Protein AF-A0A6L6G8Y5-F1 (afdb_monomer)

Structure (mmCIF, N/CA/C/O backbone):
data_AF-A0A6L6G8Y5-F1
#
_entry.id   AF-A0A6L6G8Y5-F1
#
loop_
_atom_site.group_PDB
_atom_site.id
_atom_site.type_symbol
_atom_site.label_atom_id
_atom_site.label_alt_id
_atom_site.label_comp_id
_atom_site.label_asym_id
_atom_site.label_entity_id
_atom_site.label_seq_id
_atom_site.pdbx_PDB_ins_code
_atom_site.Cartn_x
_atom_site.Cartn_y
_atom_site.Cartn_z
_atom_site.occupancy
_atom_site.B_iso_or_equiv
_atom_site.auth_seq_id
_atom_site.auth_comp_id
_atom_site.auth_asym_id
_atom_site.auth_atom_id
_atom_site.pdbx_PDB_model_num
ATOM 1 N N . MET A 1 1 ? 14.450 -10.692 -12.135 1.00 53.88 1 MET A N 1
ATOM 2 C CA . MET A 1 1 ? 13.002 -10.616 -11.824 1.00 53.88 1 MET A CA 1
ATOM 3 C C . MET A 1 1 ? 12.400 -9.406 -12.526 1.00 53.88 1 MET A C 1
ATOM 5 O O . MET A 1 1 ? 13.092 -8.409 -12.667 1.00 53.88 1 MET A O 1
ATOM 9 N N . SER A 1 2 ? 11.172 -9.492 -13.050 1.00 63.41 2 SER A N 1
ATOM 10 C CA . SER A 1 2 ? 10.596 -8.389 -13.835 1.00 63.41 2 SER A CA 1
ATOM 11 C C . SER A 1 2 ? 10.176 -7.239 -12.920 1.00 63.41 2 SER A C 1
ATOM 13 O O . SER A 1 2 ? 9.276 -7.426 -12.104 1.00 63.41 2 SER A O 1
ATOM 15 N N . TYR A 1 3 ? 10.777 -6.062 -13.114 1.00 68.12 3 TYR A N 1
ATOM 16 C CA . TYR A 1 3 ? 10.399 -4.764 -12.531 1.00 68.12 3 TYR A CA 1
ATOM 17 C C . TYR A 1 3 ? 8.883 -4.586 -12.338 1.00 68.12 3 TYR A C 1
ATOM 19 O O . TYR A 1 3 ? 8.406 -4.146 -11.294 1.00 68.12 3 TYR A O 1
ATOM 27 N N . LYS A 1 4 ? 8.108 -5.021 -13.339 1.00 74.94 4 LYS A N 1
ATOM 28 C CA . LYS A 1 4 ? 6.649 -4.911 -13.363 1.00 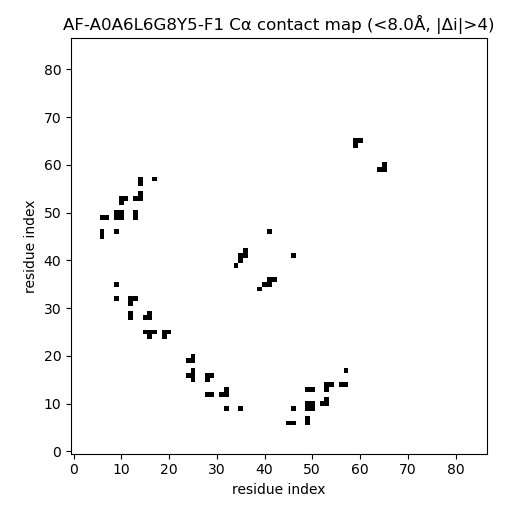74.94 4 LYS A CA 1
ATOM 29 C C . LYS A 1 4 ? 5.982 -5.619 -12.180 1.00 74.94 4 LYS A C 1
ATOM 31 O O . LYS A 1 4 ? 5.023 -5.086 -11.638 1.00 74.94 4 LYS A O 1
ATOM 36 N N . ARG A 1 5 ? 6.478 -6.787 -11.752 1.00 81.94 5 ARG A N 1
ATOM 37 C CA . ARG A 1 5 ? 5.852 -7.574 -10.672 1.00 81.94 5 ARG A CA 1
ATOM 38 C C . ARG A 1 5 ? 5.895 -6.837 -9.333 1.00 81.94 5 ARG A C 1
ATOM 40 O O . ARG A 1 5 ? 4.864 -6.725 -8.680 1.00 81.94 5 ARG A O 1
ATOM 47 N N . TYR A 1 6 ? 7.054 -6.290 -8.968 1.00 84.94 6 TYR A N 1
ATOM 48 C CA . TYR A 1 6 ? 7.216 -5.555 -7.713 1.00 84.94 6 TYR A CA 1
ATOM 49 C C . TYR A 1 6 ? 6.521 -4.205 -7.730 1.00 84.94 6 TYR A C 1
ATOM 51 O O . TYR A 1 6 ? 5.909 -3.828 -6.738 1.00 84.94 6 TYR A O 1
ATOM 59 N N . HIS A 1 7 ? 6.526 -3.521 -8.875 1.00 87.69 7 HIS A N 1
ATOM 60 C CA . HIS A 1 7 ? 5.761 -2.293 -9.028 1.00 87.69 7 HIS A CA 1
ATOM 61 C C . HIS A 1 7 ? 4.261 -2.524 -8.772 1.00 87.69 7 HIS A C 1
ATOM 63 O O . HIS A 1 7 ? 3.657 -1.808 -7.980 1.00 87.69 7 HIS A O 1
ATOM 69 N N . PHE A 1 8 ? 3.665 -3.565 -9.368 1.00 90.56 8 PHE A N 1
ATOM 70 C CA . PHE A 1 8 ? 2.262 -3.911 -9.112 1.00 90.56 8 PHE A CA 1
ATOM 71 C C . PHE A 1 8 ? 1.996 -4.283 -7.648 1.00 90.56 8 PHE A C 1
ATOM 73 O O . PHE A 1 8 ? 0.998 -3.834 -7.086 1.00 90.56 8 PHE A O 1
ATOM 80 N N . ALA A 1 9 ? 2.882 -5.067 -7.026 1.00 92.94 9 ALA A N 1
ATOM 81 C CA . ALA A 1 9 ? 2.755 -5.433 -5.616 1.00 92.94 9 ALA A CA 1
ATOM 82 C C . ALA A 1 9 ? 2.796 -4.198 -4.700 1.00 92.94 9 ALA A C 1
ATOM 84 O O . ALA A 1 9 ? 1.933 -4.055 -3.836 1.00 92.94 9 ALA A O 1
ATOM 85 N N . LEU A 1 10 ? 3.728 -3.269 -4.942 1.00 94.25 10 LEU A N 1
ATOM 86 C CA . LEU A 1 10 ? 3.816 -2.003 -4.214 1.00 94.25 10 LEU A CA 1
ATOM 87 C C . LEU A 1 10 ? 2.535 -1.179 -4.347 1.00 94.25 10 LEU A C 1
ATOM 89 O O . LEU A 1 10 ? 1.989 -0.737 -3.339 1.00 94.25 10 LEU A O 1
ATOM 93 N N . VAL A 1 11 ? 2.034 -1.000 -5.574 1.00 94.44 11 VAL A N 1
ATOM 94 C CA . VAL A 1 11 ? 0.787 -0.260 -5.821 1.00 94.44 11 VAL A CA 1
ATOM 95 C C . VAL A 1 11 ? -0.367 -0.888 -5.041 1.00 94.44 11 VAL A C 1
ATOM 97 O O . VAL A 1 11 ? -1.112 -0.179 -4.370 1.00 94.44 11 VAL A O 1
ATOM 100 N N . PHE A 1 12 ? -0.499 -2.215 -5.092 1.00 93.56 12 PHE A N 1
ATOM 101 C CA . PHE A 1 12 ? -1.572 -2.925 -4.406 1.00 93.56 12 PHE A CA 1
ATOM 102 C C . PHE A 1 12 ? -1.491 -2.770 -2.885 1.00 93.56 12 PHE A C 1
ATOM 104 O O . PHE A 1 12 ? -2.484 -2.404 -2.261 1.00 93.56 12 PHE A O 1
ATOM 111 N N . ILE A 1 13 ? -0.316 -2.992 -2.291 1.00 95.31 13 ILE A N 1
ATOM 112 C CA . ILE A 1 13 ? -0.134 -2.889 -0.838 1.00 95.31 13 ILE A CA 1
ATOM 113 C C . ILE A 1 13 ? -0.420 -1.461 -0.360 1.00 95.31 13 ILE A C 1
ATOM 115 O O . ILE A 1 13 ? -1.125 -1.283 0.630 1.00 95.31 13 ILE A O 1
ATOM 119 N N . LEU A 1 14 ? 0.044 -0.441 -1.088 1.00 95.25 14 LEU A N 1
ATOM 120 C CA . LEU A 1 14 ? -0.219 0.963 -0.755 1.00 95.25 14 LEU A CA 1
ATOM 121 C C . LEU A 1 14 ? -1.715 1.306 -0.804 1.00 95.25 14 LEU A C 1
ATOM 123 O O . LEU A 1 14 ? -2.212 2.019 0.070 1.00 95.25 14 LEU A O 1
ATOM 127 N N . VAL A 1 15 ? -2.451 0.767 -1.782 1.00 93.88 15 VAL A N 1
ATOM 128 C CA . VAL A 1 15 ? -3.915 0.900 -1.832 1.00 93.88 15 VAL A CA 1
ATOM 129 C C . VAL A 1 15 ? -4.562 0.191 -0.641 1.00 93.88 15 VAL A C 1
ATOM 131 O O . VAL A 1 15 ? -5.424 0.778 0.009 1.00 93.88 15 VAL A O 1
ATOM 134 N N . VAL A 1 16 ? -4.132 -1.031 -0.309 1.00 93.50 16 VAL A N 1
ATOM 135 C CA . VAL A 1 16 ? -4.668 -1.784 0.836 1.00 93.50 16 VAL A CA 1
ATOM 136 C C . VAL A 1 16 ? -4.460 -1.023 2.138 1.00 93.50 16 VAL A C 1
ATOM 138 O O . VAL A 1 16 ? -5.445 -0.820 2.838 1.00 93.50 16 VAL A O 1
ATOM 141 N N . ILE A 1 17 ? -3.241 -0.546 2.430 1.00 94.62 17 ILE A N 1
ATOM 142 C CA . ILE A 1 17 ? -2.929 0.252 3.634 1.00 94.62 17 ILE A CA 1
ATOM 143 C C . ILE A 1 17 ? -3.929 1.398 3.778 1.00 94.62 17 ILE A C 1
ATOM 145 O O . ILE A 1 17 ? -4.490 1.614 4.849 1.00 94.62 17 ILE A O 1
ATOM 149 N N . LYS A 1 18 ? -4.195 2.108 2.679 1.00 90.62 18 LYS A N 1
ATOM 150 C CA . LYS A 1 18 ? -5.115 3.241 2.681 1.00 90.62 18 LYS A CA 1
ATOM 151 C C . LYS A 1 18 ? -6.572 2.829 2.921 1.00 90.62 18 LYS A C 1
ATOM 153 O O . LYS A 1 18 ? -7.278 3.545 3.625 1.00 90.62 18 LYS A O 1
ATOM 158 N N . LEU A 1 19 ? -7.020 1.711 2.347 1.00 89.56 19 LEU A N 1
ATOM 159 C CA . LEU A 1 19 ? -8.393 1.206 2.486 1.00 89.56 19 LEU A CA 1
ATOM 160 C C . LEU A 1 19 ? -8.683 0.604 3.862 1.00 89.56 19 LEU A C 1
ATOM 162 O O . LEU A 1 19 ? -9.822 0.650 4.315 1.00 89.56 19 LEU A O 1
ATOM 166 N N . VAL A 1 20 ? -7.672 0.031 4.513 1.00 92.62 20 VAL A N 1
ATOM 167 C CA . VAL A 1 20 ? -7.803 -0.591 5.839 1.00 92.62 20 VAL A CA 1
ATOM 168 C C . VAL A 1 20 ? -7.311 0.319 6.964 1.00 92.62 20 VAL A C 1
ATOM 170 O O . VAL A 1 20 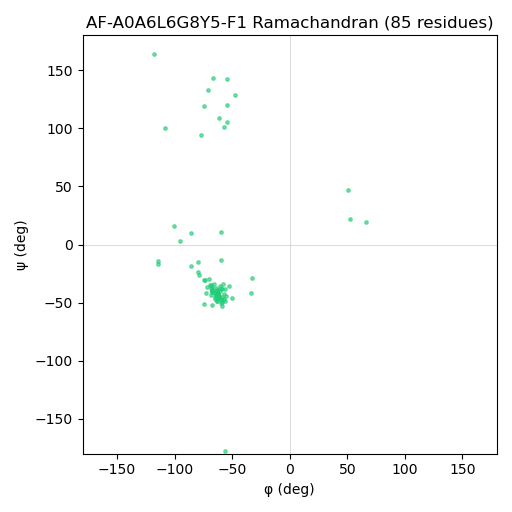? -7.074 -0.158 8.076 1.00 92.62 20 VAL A O 1
ATOM 173 N N . LYS A 1 21 ? -7.147 1.613 6.676 1.00 91.19 21 LYS A N 1
ATOM 174 C CA . LYS A 1 21 ? -6.710 2.609 7.648 1.00 91.19 21 LYS A CA 1
ATOM 175 C C . LYS A 1 21 ? -7.616 2.593 8.885 1.00 91.19 21 LYS A C 1
ATOM 177 O O . LYS A 1 21 ? -8.825 2.397 8.768 1.00 91.19 21 LYS A O 1
ATOM 182 N N . ASP A 1 22 ? -7.019 2.786 10.057 1.00 92.75 22 ASP A N 1
ATOM 183 C CA . ASP A 1 22 ? -7.675 2.786 11.367 1.00 92.75 22 ASP A CA 1
ATOM 184 C C . ASP A 1 22 ? -8.243 1.403 11.761 1.00 92.75 22 ASP A C 1
ATOM 186 O O . ASP A 1 22 ? -9.079 1.274 12.658 1.00 92.75 22 ASP A O 1
ATOM 190 N N . THR A 1 23 ? -7.756 0.331 11.122 1.00 93.69 23 THR A N 1
ATOM 191 C CA . THR A 1 23 ? -8.066 -1.061 11.478 1.00 93.69 23 THR A CA 1
ATOM 192 C C . THR A 1 23 ? -6.810 -1.826 11.895 1.00 93.69 23 THR A C 1
ATOM 194 O O . THR A 1 23 ? -5.686 -1.465 11.556 1.00 93.69 23 THR A O 1
ATOM 197 N N . LYS A 1 24 ? -6.992 -2.983 12.546 1.00 91.88 24 LYS A N 1
ATOM 198 C CA . LYS A 1 24 ? -5.888 -3.907 12.885 1.00 91.88 24 LYS A CA 1
ATOM 199 C C . LYS A 1 24 ? -5.115 -4.437 11.664 1.00 91.88 24 LYS A C 1
ATOM 201 O O . LYS A 1 24 ? -4.069 -5.060 11.828 1.00 91.88 24 LYS A O 1
ATOM 206 N N . LEU A 1 25 ? -5.645 -4.267 10.450 1.00 92.88 25 LEU A N 1
ATOM 207 C CA . LEU A 1 25 ? -4.997 -4.714 9.217 1.00 92.88 25 LEU A CA 1
ATOM 208 C C . LEU A 1 25 ? -3.997 -3.689 8.669 1.00 92.88 25 LEU A C 1
ATOM 210 O O . LEU A 1 25 ? -3.129 -4.081 7.892 1.00 92.88 25 LEU A O 1
ATOM 214 N N . GLU A 1 26 ? -4.077 -2.420 9.080 1.00 93.38 26 GLU A N 1
ATOM 215 C CA . GLU A 1 26 ? -3.172 -1.359 8.613 1.00 93.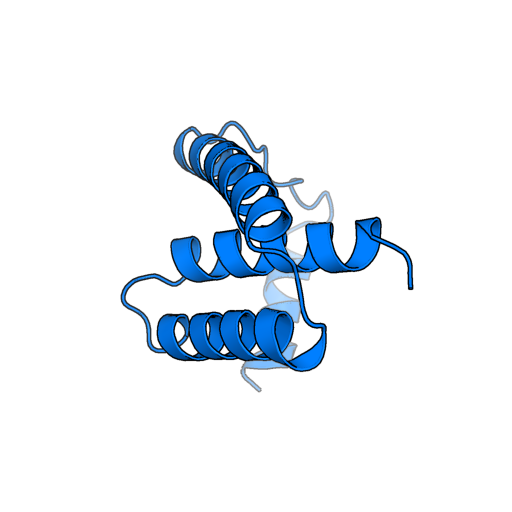38 26 GLU A CA 1
ATOM 216 C C . GLU A 1 26 ? -1.717 -1.685 8.946 1.00 93.38 26 GLU A C 1
ATOM 218 O O . GLU A 1 26 ? -0.842 -1.641 8.079 1.00 93.38 26 GLU A O 1
ATOM 223 N N . GLU A 1 27 ? -1.476 -2.098 10.188 1.00 93.31 27 GLU A N 1
ATOM 224 C CA . GLU A 1 27 ? -0.154 -2.479 10.672 1.00 93.31 27 GLU A CA 1
ATOM 225 C C . GLU A 1 27 ? 0.403 -3.679 9.886 1.00 93.31 27 GLU A C 1
ATOM 227 O O . GLU A 1 27 ? 1.537 -3.652 9.415 1.00 93.31 27 GLU A O 1
ATOM 232 N N . LYS A 1 28 ? -0.424 -4.705 9.642 1.00 95.06 28 LYS A N 1
ATOM 233 C CA . LYS A 1 28 ? -0.028 -5.890 8.860 1.00 95.06 28 LYS A CA 1
ATOM 234 C C . LYS A 1 28 ? 0.329 -5.544 7.416 1.00 95.06 28 LYS A C 1
ATOM 236 O O . LYS A 1 28 ? 1.305 -6.067 6.884 1.00 95.06 28 LYS A O 1
ATOM 241 N N . ALA A 1 29 ? -0.454 -4.675 6.781 1.00 93.81 29 ALA A N 1
ATOM 242 C CA . ALA A 1 29 ? -0.186 -4.230 5.419 1.00 93.81 29 ALA A CA 1
ATOM 243 C C . ALA A 1 29 ? 1.085 -3.363 5.347 1.00 93.81 29 ALA A C 1
ATOM 245 O O . ALA A 1 29 ? 1.852 -3.473 4.392 1.00 93.81 29 ALA A O 1
ATOM 246 N N . SER A 1 30 ? 1.342 -2.562 6.384 1.00 94.19 30 SER A N 1
ATOM 247 C CA . SER A 1 30 ? 2.555 -1.746 6.508 1.00 94.19 30 SER A CA 1
ATOM 248 C C . SER A 1 30 ? 3.810 -2.601 6.697 1.00 94.19 30 SER A C 1
ATOM 250 O O . SER A 1 30 ? 4.822 -2.334 6.053 1.00 94.19 30 SER A O 1
ATOM 252 N N . PHE A 1 31 ? 3.738 -3.672 7.495 1.00 96.19 31 PHE A N 1
ATOM 253 C CA . PHE A 1 31 ? 4.834 -4.639 7.610 1.00 96.19 31 PHE A CA 1
ATOM 254 C C . PHE A 1 31 ? 5.134 -5.327 6.280 1.00 96.19 31 PHE A C 1
ATOM 256 O O . PHE A 1 31 ? 6.284 -5.349 5.856 1.00 96.19 31 PHE A O 1
ATOM 263 N N . LEU A 1 32 ? 4.103 -5.790 5.567 1.00 94.75 32 LEU A N 1
ATOM 264 C CA . LEU A 1 32 ? 4.289 -6.414 4.256 1.00 94.75 32 LEU A CA 1
ATOM 265 C C . LEU A 1 32 ? 4.934 -5.457 3.236 1.00 94.75 32 LEU A C 1
ATOM 267 O O . LEU A 1 32 ? 5.731 -5.890 2.405 1.00 94.75 32 LEU A O 1
ATOM 271 N N . LEU A 1 33 ? 4.608 -4.159 3.292 1.00 95.00 33 LEU A N 1
ATOM 272 C CA . LEU A 1 33 ? 5.270 -3.140 2.473 1.00 95.00 33 LEU A CA 1
ATOM 273 C C . LEU A 1 33 ? 6.761 -3.026 2.813 1.00 95.00 33 LEU A C 1
ATOM 275 O O . LEU A 1 33 ? 7.585 -2.964 1.901 1.00 95.00 33 LEU A O 1
ATOM 279 N N . GLY A 1 34 ? 7.089 -2.988 4.107 1.00 94.00 34 GLY A N 1
ATOM 280 C CA . GLY A 1 34 ? 8.465 -2.941 4.601 1.00 94.00 34 GLY A CA 1
ATOM 281 C C . GLY A 1 34 ? 9.276 -4.148 4.140 1.00 94.00 34 GLY A C 1
ATOM 282 O O . GLY A 1 34 ? 10.290 -3.972 3.464 1.00 94.00 34 GLY A O 1
ATOM 283 N N . ASP A 1 35 ? 8.767 -5.357 4.393 1.00 94.62 35 ASP A N 1
ATOM 284 C CA . ASP A 1 35 ? 9.396 -6.617 3.981 1.00 94.62 35 ASP A CA 1
ATOM 285 C C . ASP A 1 35 ? 9.659 -6.641 2.473 1.00 94.62 35 ASP A C 1
ATOM 287 O O . ASP A 1 35 ? 10.745 -7.008 2.026 1.00 94.62 35 ASP A O 1
ATOM 291 N N . LEU A 1 36 ? 8.686 -6.198 1.670 1.00 91.19 36 LEU A N 1
ATOM 292 C CA . LEU A 1 36 ? 8.831 -6.152 0.220 1.00 91.19 36 LEU A CA 1
ATOM 293 C C . LEU A 1 36 ? 9.952 -5.200 -0.218 1.00 91.19 36 LEU A C 1
ATOM 295 O O . LEU A 1 36 ? 10.720 -5.528 -1.119 1.00 91.19 36 LEU A O 1
ATOM 299 N N . ILE A 1 37 ? 10.051 -4.018 0.394 1.00 92.81 37 ILE A N 1
ATOM 300 C CA . ILE A 1 37 ? 11.083 -3.032 0.053 1.00 92.81 37 ILE A CA 1
ATOM 301 C C . ILE A 1 37 ? 12.469 -3.536 0.465 1.00 92.81 37 ILE A C 1
ATOM 303 O O . ILE A 1 37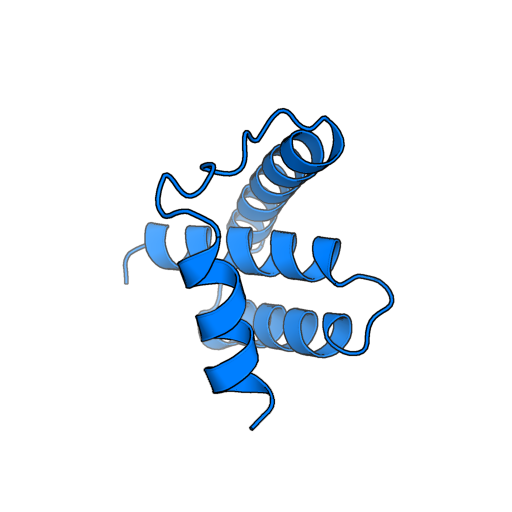 ? 13.418 -3.401 -0.313 1.00 92.81 37 ILE A O 1
ATOM 307 N N . GLU A 1 38 ? 12.590 -4.114 1.659 1.00 92.00 38 GLU A N 1
ATOM 308 C CA . GLU A 1 38 ? 13.870 -4.547 2.220 1.00 92.00 38 GLU A CA 1
ATOM 309 C C . GLU A 1 38 ? 14.397 -5.825 1.561 1.00 92.00 38 GLU A C 1
ATOM 311 O O . GLU A 1 38 ? 15.538 -5.844 1.086 1.00 92.00 38 GLU A O 1
ATOM 316 N N . LEU A 1 39 ? 13.572 -6.873 1.477 1.00 91.56 39 LEU A N 1
ATOM 317 C CA . LEU A 1 39 ? 13.989 -8.180 0.961 1.00 91.56 39 LEU A CA 1
ATOM 318 C C . LEU A 1 39 ? 14.287 -8.129 -0.540 1.00 91.56 39 LEU A C 1
ATOM 320 O O . LEU A 1 39 ? 15.255 -8.735 -1.001 1.00 91.56 39 LEU A O 1
ATOM 324 N N . GLU A 1 40 ? 13.506 -7.353 -1.293 1.00 88.38 40 GLU A N 1
ATOM 325 C CA . GLU A 1 40 ? 13.661 -7.221 -2.747 1.00 88.38 40 GLU A CA 1
ATOM 326 C C . GLU A 1 40 ? 14.516 -6.012 -3.148 1.00 88.38 40 GLU A C 1
ATOM 328 O O . GLU A 1 40 ? 14.719 -5.759 -4.338 1.00 88.38 40 GLU A O 1
ATOM 333 N N . LYS A 1 41 ? 15.051 -5.278 -2.159 1.00 89.31 41 LYS A N 1
ATOM 334 C CA . LYS A 1 41 ? 15.940 -4.116 -2.330 1.00 89.31 41 LYS A CA 1
ATOM 335 C C . LYS A 1 41 ? 15.375 -3.085 -3.307 1.00 89.31 41 LYS A C 1
ATOM 337 O O . LYS A 1 41 ? 16.073 -2.608 -4.207 1.00 89.31 41 LYS A O 1
ATOM 342 N N . ILE A 1 42 ? 14.096 -2.752 -3.148 1.00 87.75 42 ILE A N 1
ATOM 343 C CA . ILE A 1 42 ? 13.404 -1.868 -4.086 1.00 87.75 42 ILE A CA 1
ATOM 344 C C . ILE A 1 42 ? 13.913 -0.432 -3.930 1.00 87.75 42 ILE A C 1
ATOM 346 O O . ILE A 1 42 ? 14.018 0.105 -2.826 1.00 87.75 42 ILE A O 1
ATOM 350 N N . ALA A 1 43 ? 14.212 0.220 -5.053 1.00 88.94 43 ALA A N 1
ATOM 351 C CA . ALA A 1 43 ? 14.672 1.597 -5.049 1.00 88.94 43 ALA A CA 1
ATOM 352 C C . ALA A 1 43 ? 13.571 2.553 -4.566 1.00 88.94 43 ALA A C 1
ATOM 354 O O . ALA A 1 43 ? 12.400 2.428 -4.928 1.00 88.94 43 ALA A O 1
ATOM 355 N N . LYS A 1 44 ? 13.968 3.597 -3.825 1.00 89.44 44 LYS A N 1
ATOM 356 C CA . LYS A 1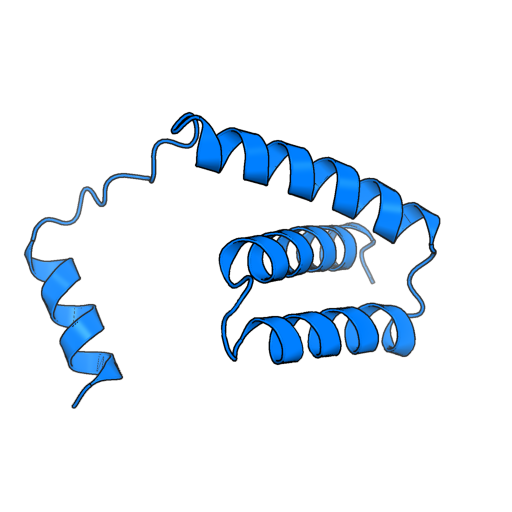 44 ? 13.051 4.657 -3.361 1.00 89.44 44 LYS A CA 1
ATOM 357 C C . LYS A 1 44 ? 12.237 5.279 -4.498 1.00 89.44 44 LYS A C 1
ATOM 359 O O . LYS A 1 44 ? 11.074 5.619 -4.304 1.00 89.44 44 LYS A O 1
ATOM 364 N N . TYR A 1 45 ? 12.850 5.414 -5.676 1.00 89.12 45 TYR A N 1
ATOM 365 C CA . TYR A 1 45 ? 12.178 5.923 -6.868 1.00 89.12 45 TYR A CA 1
ATOM 366 C C . TYR A 1 45 ? 10.960 5.067 -7.245 1.00 89.12 45 TYR A C 1
ATOM 368 O O . TYR A 1 45 ? 9.878 5.604 -7.452 1.00 89.12 45 TYR A O 1
ATOM 376 N N . ASP A 1 46 ? 11.091 3.742 -7.238 1.00 88.25 46 ASP A N 1
ATOM 377 C CA . ASP A 1 46 ? 10.008 2.835 -7.631 1.00 88.25 46 ASP A CA 1
ATOM 378 C C . ASP A 1 46 ? 8.859 2.823 -6.627 1.00 88.25 46 ASP A C 1
ATOM 380 O O . ASP A 1 46 ? 7.691 2.762 -7.020 1.00 88.25 46 ASP A O 1
ATOM 384 N N . VAL A 1 47 ? 9.183 2.963 -5.339 1.00 90.88 47 VAL A N 1
ATOM 385 C CA . VAL A 1 47 ? 8.189 3.165 -4.277 1.00 90.88 47 VAL A CA 1
ATOM 386 C C . VAL A 1 47 ? 7.421 4.468 -4.507 1.00 90.88 47 VAL A C 1
ATOM 388 O O . VAL A 1 47 ? 6.196 4.486 -4.405 1.00 90.88 47 VAL A O 1
ATOM 391 N N . ALA A 1 48 ? 8.110 5.552 -4.879 1.00 91.38 48 ALA A N 1
ATOM 392 C CA . ALA A 1 48 ? 7.470 6.835 -5.159 1.00 91.38 48 ALA A CA 1
ATOM 393 C C . ALA A 1 48 ? 6.528 6.765 -6.374 1.00 91.38 48 ALA A C 1
ATOM 395 O O . ALA A 1 48 ? 5.401 7.259 -6.300 1.00 91.38 48 ALA A O 1
ATOM 396 N N . VAL A 1 49 ? 6.947 6.108 -7.462 1.00 93.12 49 VAL A N 1
ATOM 397 C CA . VAL A 1 49 ? 6.095 5.905 -8.649 1.00 93.12 49 VAL A CA 1
ATOM 398 C C . VAL A 1 49 ? 4.879 5.039 -8.298 1.00 93.12 49 VAL A C 1
ATOM 400 O O . VAL A 1 49 ? 3.755 5.366 -8.683 1.00 93.12 49 VAL A O 1
ATOM 403 N N . ALA A 1 50 ? 5.067 3.964 -7.525 1.00 93.62 50 ALA A N 1
ATOM 404 C CA . ALA A 1 50 ? 3.963 3.116 -7.076 1.00 93.62 50 ALA A CA 1
ATOM 405 C C . ALA A 1 50 ? 2.972 3.882 -6.184 1.00 93.62 50 ALA A C 1
ATOM 407 O O . ALA A 1 50 ? 1.760 3.734 -6.331 1.00 93.62 50 ALA A O 1
ATOM 408 N N . ASN A 1 51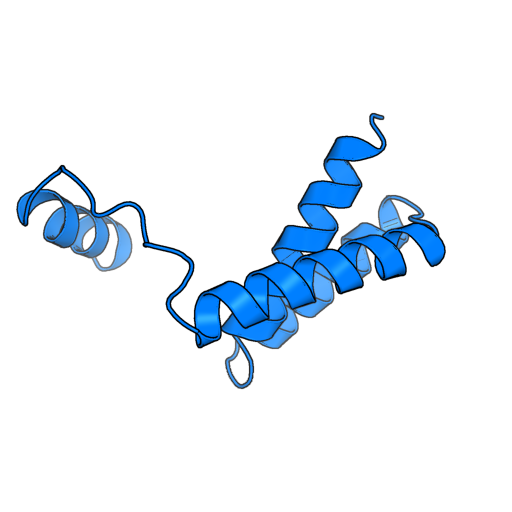 ? 3.468 4.763 -5.314 1.00 93.56 51 ASN A N 1
ATOM 409 C CA . ASN A 1 51 ? 2.629 5.605 -4.468 1.00 93.56 51 ASN A CA 1
ATOM 410 C C . ASN A 1 51 ? 1.785 6.598 -5.276 1.00 93.56 51 ASN A C 1
ATOM 412 O O . ASN A 1 51 ? 0.594 6.746 -5.013 1.00 93.56 51 ASN A O 1
ATOM 416 N N . GLN A 1 52 ? 2.355 7.227 -6.309 1.00 93.62 52 GLN A N 1
ATOM 417 C CA . GLN A 1 52 ? 1.582 8.084 -7.216 1.00 93.62 52 GLN A CA 1
ATOM 418 C C . GLN A 1 52 ? 0.421 7.314 -7.863 1.00 93.62 52 GLN A C 1
ATOM 420 O O . GLN A 1 52 ? -0.708 7.806 -7.889 1.00 93.62 52 GLN A O 1
ATOM 425 N N . LYS A 1 53 ? 0.667 6.074 -8.305 1.00 93.00 53 LYS A N 1
ATOM 426 C CA . LYS A 1 53 ? -0.375 5.208 -8.875 1.00 93.00 53 LYS A CA 1
ATOM 427 C C . LYS A 1 53 ? -1.416 4.767 -7.849 1.00 93.00 53 LYS A C 1
ATOM 429 O O . LYS A 1 53 ? -2.607 4.786 -8.151 1.00 93.00 53 LYS A O 1
ATOM 434 N N . ALA A 1 54 ? -1.001 4.433 -6.632 1.00 93.25 54 ALA A N 1
ATOM 435 C CA . ALA A 1 54 ? -1.921 4.095 -5.551 1.00 93.25 54 ALA A CA 1
ATOM 436 C C . ALA A 1 54 ? -2.863 5.266 -5.212 1.00 93.25 54 ALA A C 1
ATOM 438 O O . ALA A 1 54 ? -4.061 5.057 -5.025 1.00 93.25 54 ALA A O 1
ATOM 439 N N . LEU A 1 55 ? -2.355 6.505 -5.214 1.00 90.94 55 LEU A N 1
ATOM 440 C CA . LEU A 1 55 ? -3.166 7.709 -5.008 1.00 90.94 55 LEU A CA 1
ATOM 441 C C . LEU A 1 55 ? -4.200 7.927 -6.124 1.00 90.94 55 LEU A C 1
ATOM 443 O O . LEU A 1 55 ? -5.327 8.324 -5.834 1.00 90.94 55 LEU A O 1
ATOM 447 N N . GLU A 1 56 ? -3.848 7.672 -7.388 1.00 89.69 56 GLU A N 1
ATOM 448 C CA . GLU A 1 56 ? -4.795 7.733 -8.516 1.00 89.69 56 GLU A CA 1
ATOM 449 C C . GLU A 1 56 ? -5.931 6.708 -8.359 1.00 89.69 56 GLU A C 1
ATOM 451 O O . GLU A 1 56 ? -7.105 7.043 -8.553 1.00 89.69 56 GLU A O 1
ATOM 456 N N . ILE A 1 57 ? -5.596 5.477 -7.959 1.00 88.56 57 ILE A N 1
ATOM 457 C CA . ILE A 1 57 ? -6.577 4.416 -7.693 1.00 88.56 57 ILE A CA 1
ATOM 458 C C . ILE A 1 57 ? -7.481 4.819 -6.529 1.00 88.56 57 ILE A C 1
ATOM 460 O O . ILE A 1 57 ? -8.699 4.779 -6.670 1.00 88.56 57 ILE A O 1
ATOM 464 N N . TYR A 1 58 ? -6.903 5.274 -5.417 1.00 83.56 58 TYR A N 1
ATOM 465 C CA . TYR A 1 58 ? -7.651 5.727 -4.247 1.00 83.56 58 TYR A CA 1
ATOM 466 C C . TYR A 1 58 ? -8.652 6.837 -4.587 1.00 83.56 58 TYR A C 1
ATOM 468 O O . TYR A 1 58 ? -9.834 6.710 -4.281 1.00 83.56 58 TYR A O 1
ATOM 476 N N . LYS A 1 59 ? -8.218 7.878 -5.310 1.00 84.50 59 LYS A N 1
ATOM 477 C CA . LYS A 1 59 ? -9.121 8.940 -5.785 1.00 84.50 59 LYS A CA 1
ATOM 478 C C . LYS A 1 59 ? -10.247 8.386 -6.654 1.00 84.50 59 LYS A C 1
ATOM 480 O O . LYS A 1 59 ? -11.348 8.925 -6.651 1.00 84.50 59 LYS A O 1
ATOM 485 N N . SER A 1 60 ? -9.982 7.340 -7.429 1.00 84.00 60 SER A N 1
ATOM 486 C CA . SER A 1 60 ? -10.996 6.720 -8.283 1.00 84.00 60 SER A CA 1
ATOM 487 C C . SER A 1 60 ? -12.001 5.883 -7.480 1.00 84.00 60 SER A C 1
ATOM 489 O O . SER A 1 60 ? -13.165 5.835 -7.869 1.00 84.00 60 SER A O 1
ATOM 491 N N . ILE A 1 61 ? -11.578 5.285 -6.357 1.00 80.12 61 ILE A N 1
ATOM 492 C CA . ILE A 1 61 ? -12.459 4.633 -5.372 1.00 80.12 61 ILE A CA 1
ATOM 493 C C . ILE A 1 61 ? -13.338 5.679 -4.675 1.00 80.12 61 ILE A C 1
ATOM 495 O O . ILE A 1 61 ? -14.552 5.536 -4.676 1.00 80.12 61 ILE A O 1
ATOM 499 N N . GLU A 1 62 ? -12.751 6.750 -4.124 1.00 76.38 62 GLU A N 1
ATOM 500 C CA . GLU A 1 62 ? -13.501 7.787 -3.389 1.00 76.38 62 GLU A CA 1
ATOM 501 C C . GLU A 1 62 ? -14.563 8.484 -4.243 1.00 76.38 62 GLU A C 1
ATOM 503 O O . GLU A 1 62 ? -15.637 8.817 -3.754 1.00 76.38 62 GLU A O 1
ATOM 508 N N . ASN A 1 63 ? -14.263 8.718 -5.521 1.00 77.88 63 ASN A N 1
ATOM 509 C CA . ASN A 1 63 ? -15.186 9.381 -6.438 1.00 77.88 63 ASN A CA 1
ATOM 510 C C . ASN A 1 63 ? -16.191 8.413 -7.093 1.00 77.88 63 ASN A C 1
ATOM 512 O O . ASN A 1 63 ? -16.824 8.807 -8.073 1.00 77.88 63 ASN A O 1
ATOM 516 N N . ASP A 1 64 ? -16.278 7.154 -6.637 1.00 62.03 64 ASP A N 1
ATOM 517 C CA . ASP A 1 64 ? -17.115 6.085 -7.216 1.00 62.03 64 ASP A CA 1
ATOM 518 C C . ASP A 1 64 ? -16.908 5.891 -8.738 1.00 62.03 64 ASP A C 1
ATOM 520 O O . ASP A 1 64 ? -17.748 5.363 -9.467 1.00 62.03 64 ASP A O 1
ATOM 524 N N . ARG A 1 65 ? -15.751 6.331 -9.257 1.00 59.47 65 ARG A N 1
ATOM 525 C CA . ARG A 1 65 ? -15.394 6.241 -10.684 1.00 59.47 65 ARG A CA 1
ATOM 526 C C . ARG A 1 65 ? -14.915 4.853 -11.065 1.00 59.47 65 ARG A C 1
ATOM 528 O O . ARG A 1 65 ? -14.973 4.481 -12.236 1.00 59.47 65 ARG A O 1
ATOM 535 N N . LEU A 1 66 ? -14.429 4.090 -10.091 1.00 56.72 66 LEU A N 1
ATOM 536 C CA . LEU A 1 66 ? -14.272 2.659 -10.258 1.00 56.72 66 LEU A CA 1
ATOM 537 C C . LEU A 1 66 ? -15.653 2.039 -10.116 1.00 56.72 66 LEU A C 1
ATOM 539 O O . LEU A 1 66 ? -16.086 1.713 -9.015 1.00 56.72 66 LEU A O 1
ATOM 543 N N . ALA A 1 67 ? -16.325 1.847 -11.249 1.00 50.41 67 ALA A N 1
ATOM 544 C CA . ALA A 1 67 ? -17.405 0.885 -11.307 1.00 50.41 67 ALA A CA 1
ATOM 545 C C . ALA A 1 67 ? -16.821 -0.443 -10.813 1.00 50.41 67 ALA A C 1
ATOM 547 O O . ALA A 1 67 ? -16.026 -1.075 -11.517 1.00 50.41 67 ALA A O 1
ATOM 548 N N . ALA A 1 68 ? -17.165 -0.844 -9.583 1.00 51.50 68 ALA A N 1
ATOM 549 C CA . ALA A 1 68 ? -16.951 -2.215 -9.160 1.00 51.50 68 ALA A CA 1
ATOM 550 C C . ALA A 1 68 ? -17.508 -3.072 -10.300 1.00 51.50 68 ALA A C 1
ATOM 552 O O . ALA A 1 68 ? -18.623 -2.776 -10.747 1.00 51.50 68 ALA A O 1
ATOM 553 N N . PRO A 1 69 ? -16.761 -4.054 -10.838 1.00 49.22 69 PRO A N 1
ATOM 554 C CA . PRO A 1 69 ? -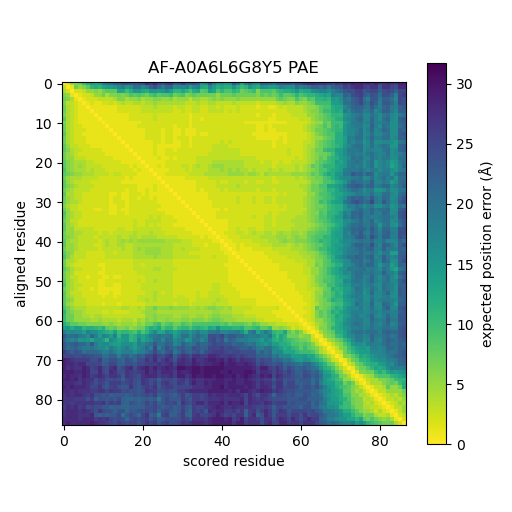17.346 -4.972 -11.792 1.00 49.22 69 PRO A CA 1
ATOM 555 C C . PRO A 1 69 ? -18.532 -5.588 -11.066 1.00 49.22 69 PRO A C 1
ATOM 557 O O . PRO A 1 69 ? -18.356 -6.410 -10.166 1.00 49.22 69 PRO A O 1
ATOM 560 N N . TYR A 1 70 ? -19.735 -5.093 -11.376 1.00 44.91 70 TYR A N 1
ATOM 561 C CA . TYR A 1 70 ? -20.959 -5.592 -10.790 1.00 44.91 70 TYR A CA 1
ATOM 562 C C . TYR A 1 70 ? -20.893 -7.077 -11.086 1.00 44.91 70 TYR A C 1
ATOM 564 O O . TYR A 1 70 ? -20.717 -7.433 -12.261 1.00 44.91 70 TYR A O 1
ATOM 572 N N . PRO A 1 71 ? -20.903 -7.961 -10.079 1.00 45.66 71 PRO A N 1
ATOM 573 C CA . PRO A 1 71 ? -20.884 -9.360 -10.398 1.00 45.66 71 PRO A CA 1
ATOM 574 C C . PRO A 1 71 ? -22.165 -9.592 -11.195 1.00 45.66 71 PRO A C 1
ATOM 576 O O . PRO A 1 71 ? -23.260 -9.637 -10.646 1.00 45.66 71 PRO A O 1
ATOM 579 N N . LEU A 1 72 ? -22.023 -9.824 -12.502 1.00 47.88 72 LEU A N 1
ATOM 580 C CA . LEU A 1 72 ? -23.035 -10.458 -13.352 1.00 47.88 72 LEU A CA 1
ATOM 581 C C . LEU A 1 72 ? -23.370 -11.885 -12.851 1.00 47.88 72 LEU A C 1
ATOM 583 O O . LEU A 1 72 ? -24.041 -12.657 -13.525 1.00 47.88 72 LEU A O 1
ATOM 587 N N . ARG A 1 73 ? -22.902 -12.259 -11.654 1.00 47.47 73 ARG A N 1
ATOM 588 C CA . ARG A 1 73 ? -23.245 -13.453 -10.900 1.00 47.47 73 ARG A CA 1
ATOM 589 C C . ARG A 1 73 ? -24.096 -12.993 -9.724 1.00 47.47 73 ARG A C 1
ATOM 591 O O . ARG A 1 73 ? -23.576 -12.452 -8.754 1.00 47.47 73 ARG A O 1
ATOM 598 N N . GLY A 1 74 ? -25.410 -13.157 -9.879 1.00 45.00 74 GLY A N 1
ATOM 599 C CA . GLY A 1 74 ? -26.438 -12.645 -8.977 1.00 45.00 74 GLY A CA 1
ATOM 600 C C . GLY A 1 74 ? -26.301 -13.079 -7.514 1.00 45.00 74 GLY A C 1
ATOM 601 O O . GLY A 1 74 ? -25.386 -13.807 -7.134 1.00 45.00 74 GLY A O 1
ATOM 602 N N . PHE A 1 75 ? -27.269 -12.646 -6.701 1.00 51.12 75 PHE A N 1
ATOM 603 C CA . PHE A 1 75 ? -27.391 -12.820 -5.243 1.00 51.12 75 PHE A CA 1
ATOM 604 C C . PHE A 1 75 ? -26.827 -14.124 -4.631 1.00 51.12 75 PHE A C 1
ATOM 606 O O . PHE A 1 75 ? -26.370 -14.097 -3.492 1.00 51.12 75 PHE A O 1
ATOM 613 N N . LYS A 1 76 ? -26.791 -15.244 -5.367 1.00 50.94 76 LYS A N 1
ATOM 614 C CA . LYS A 1 76 ? -26.158 -16.512 -4.961 1.00 50.94 76 LYS A CA 1
ATOM 615 C C . LYS A 1 76 ? -24.669 -16.405 -4.591 1.00 50.94 76 LYS A C 1
ATOM 617 O O . LYS A 1 76 ? -24.265 -17.040 -3.624 1.00 50.94 76 LYS A O 1
ATOM 622 N N . ALA A 1 77 ? -23.859 -15.601 -5.287 1.00 53.91 77 ALA A N 1
ATOM 623 C CA . ALA A 1 77 ? -22.418 -15.514 -4.995 1.00 53.91 77 ALA A CA 1
ATOM 624 C C . ALA A 1 77 ? -22.121 -14.812 -3.655 1.00 53.91 77 ALA A C 1
ATOM 626 O O . ALA A 1 77 ? -21.155 -15.147 -2.972 1.00 53.91 77 ALA A O 1
ATOM 627 N N . LYS A 1 78 ? -22.994 -13.880 -3.245 1.00 50.62 78 LYS A N 1
ATOM 628 C CA . LYS A 1 78 ? -22.854 -13.113 -1.999 1.00 50.62 78 LYS A CA 1
ATOM 629 C C . LYS A 1 78 ? -22.972 -14.003 -0.754 1.00 50.62 78 LYS A C 1
ATOM 631 O O . LYS A 1 78 ? -22.277 -13.775 0.227 1.00 50.62 78 LYS A O 1
ATOM 636 N N . TRP A 1 79 ? -23.809 -15.040 -0.817 1.00 53.34 79 TRP A N 1
ATOM 637 C CA . TRP A 1 79 ? -23.999 -15.995 0.280 1.00 53.34 79 TRP A CA 1
ATOM 638 C C . TRP A 1 79 ? -22.889 -17.044 0.376 1.00 53.34 79 TRP A C 1
ATOM 640 O O . TRP A 1 79 ? -22.636 -17.553 1.462 1.00 53.34 79 TRP A O 1
ATOM 650 N N . GLN A 1 80 ? -22.215 -17.353 -0.733 1.00 53.22 80 GLN A N 1
ATOM 651 C CA . GLN A 1 80 ? -21.179 -18.387 -0.771 1.00 53.22 80 GLN A CA 1
ATOM 652 C C . GLN A 1 80 ? -19.895 -17.931 -0.067 1.00 53.22 80 GLN A C 1
ATOM 654 O O . GLN A 1 80 ? -19.354 -18.658 0.753 1.00 53.22 80 GLN A O 1
ATOM 659 N N . ILE A 1 81 ? -19.491 -16.674 -0.283 1.00 54.12 81 ILE A N 1
ATOM 660 C CA . ILE A 1 81 ? -18.314 -16.085 0.376 1.00 54.12 81 ILE A CA 1
ATOM 661 C C . ILE A 1 81 ? -18.522 -15.990 1.897 1.00 54.12 81 ILE A C 1
ATOM 663 O O . ILE A 1 81 ? -17.603 -16.233 2.664 1.00 54.12 81 ILE A O 1
ATOM 667 N N . ILE A 1 82 ? -19.738 -15.685 2.357 1.00 52.81 82 ILE A N 1
ATOM 668 C CA . ILE A 1 82 ? -20.048 -15.645 3.796 1.00 52.81 82 ILE A CA 1
ATOM 669 C C . ILE A 1 82 ? -19.984 -17.054 4.406 1.00 52.81 82 ILE A C 1
ATOM 671 O O . ILE A 1 82 ? -19.515 -17.214 5.530 1.00 52.81 82 ILE A O 1
ATOM 675 N N . LYS A 1 83 ? -20.417 -18.078 3.660 1.00 54.06 83 LYS A N 1
ATOM 676 C CA . LYS A 1 83 ? -20.379 -19.474 4.106 1.00 54.06 83 LYS A CA 1
ATOM 677 C C . LYS A 1 83 ? -18.957 -20.018 4.2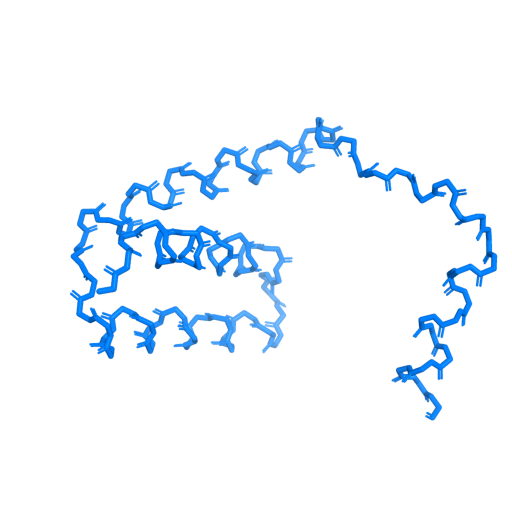34 1.00 54.06 83 LYS A C 1
ATOM 679 O O . LYS A 1 83 ? -18.695 -20.730 5.189 1.00 54.06 83 LYS A O 1
ATOM 684 N N . ASP A 1 84 ? -18.066 -19.656 3.316 1.00 51.22 84 ASP A N 1
ATOM 685 C CA . ASP A 1 84 ? -16.703 -20.203 3.277 1.00 51.22 84 ASP A CA 1
ATOM 686 C C . ASP A 1 84 ? -15.746 -19.547 4.294 1.00 51.22 84 ASP A C 1
ATOM 688 O O . ASP A 1 84 ? -14.675 -20.086 4.555 1.00 51.22 84 ASP A O 1
ATOM 692 N N . TYR A 1 85 ? -16.107 -18.391 4.866 1.00 52.41 85 TYR A N 1
ATOM 693 C CA . TYR A 1 85 ? -15.240 -17.636 5.786 1.00 52.41 85 TYR A CA 1
ATOM 694 C C . TYR A 1 85 ? -15.750 -17.544 7.236 1.00 52.41 85 TYR A C 1
ATOM 696 O O . TYR A 1 85 ? -14.979 -17.138 8.105 1.00 52.41 85 TYR A O 1
ATOM 704 N N . ILE A 1 86 ? -17.022 -17.866 7.512 1.00 48.00 86 ILE A N 1
ATOM 705 C CA . ILE A 1 86 ? -17.630 -17.728 8.855 1.00 48.00 86 ILE A CA 1
ATOM 706 C C . ILE A 1 86 ? -18.014 -19.083 9.486 1.00 48.00 86 ILE A C 1
ATOM 708 O O . ILE A 1 86 ? -18.212 -19.133 10.699 1.00 48.00 86 ILE A O 1
ATOM 712 N N . LEU A 1 87 ? -18.099 -20.171 8.710 1.00 40.00 87 LEU A N 1
ATOM 713 C CA . LEU A 1 87 ? -18.454 -21.515 9.195 1.00 40.00 87 LEU A CA 1
ATOM 714 C C . LEU A 1 87 ? -17.240 -22.443 9.287 1.00 40.00 87 LEU A C 1
ATOM 716 O O . LEU A 1 87 ? -16.490 -22.523 8.292 1.00 40.00 87 LEU A O 1
#

pLDDT: mean 78.68, std 18.44, range [40.0, 96.19]

Secondary structure (DSSP, 8-state):
--HHHHHHHHHHHHHHHHHTTTSHHHHHHHHHHHHHHHHTT--HHHHHHHHHHHHHHHHHHHTT-S-----SS-THHHHHHHHHHH-

Radius of gyration: 15.93 Å; Cα contacts (8 Å, |Δi|>4): 46; chains: 1; bounding box: 43×31×27 Å

Sequence (87 aa):
MSYKRYHFALVFILVVIKLVKDTKLEEKASFLLGDLIELEKIAKYDVAVANQKALEIYKSIENDRLAAPYPLRGFKAKWQIIKDYIL

Foldseek 3Di:
DDPVVLLVVLLVLLLVLVVQPPHPCNVVSVVVNVCSCVVVVDDPVSNVVSNVNSVVVNVCVVVVVPPPPPPPDDPVVVVVVCVVPPD

Mean predicted aligned error: 10.5 Å

Organism: Streptococcus uberis (NCBI:txid1349)

Solvent-accessible surface area (backbone atoms only — not comparable to f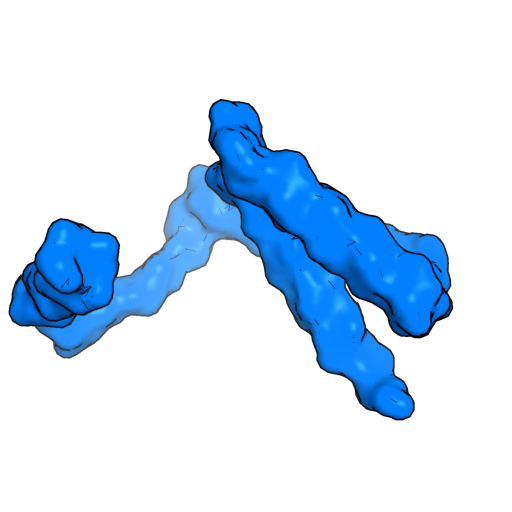ull-atom values): 5025 Å² total; per-residue (Å²): 132,66,68,67,60,58,41,51,50,48,21,51,40,54,38,48,30,64,75,34,55,99,42,88,54,22,60,58,35,49,49,54,50,50,51,52,35,61,78,67,63,55,54,71,66,56,54,52,56,19,48,56,52,19,52,56,51,48,55,28,54,78,67,61,65,55,71,68,81,71,64,93,59,57,79,68,57,68,55,50,59,53,50,73,73,76,107